Protein AF-A8NRF7-F1 (afdb_monomer_lite)

Radius of gyration: 22.65 Å; chains: 1; bounding box: 74×24×45 Å

pLDDT: mean 81.98, std 18.61, range [42.78, 98.5]

Secondary structure (DSSP, 8-state):
-------TTS--SSSS----HHHHHHHHHTSPTT-----GGGG-SHHHHHHHHHHHHH-TT-HHHHHHHHHHHHHHHHHHHHHHHHS----------

Sequence (97 aa):
MVVEILDIRSSSRDGTVAFDLSQEVLNGLSRPVGEKTLPSMLLWDEEGLRLFDNVITTVPEYYPFATEKKILEEHADEIVNAMRTGLSPTQAPISRN

Organism: Coprinopsis cinerea (strain Okayama-7 / 130 / ATCC MYA-4618 / FGSC 9003) (NCBI:txid240176)

Foldseek 3Di:
DDDDDDDLCDPDPDDDPRNNQVVQQVVQCPDDPPRRDHDPVVCDDPVSVVVVVCCCPPPVVNCPNVVVVVCCVVCVVVVVVVVVVVVPPPDDDDDDD

Structure (mmCIF, N/CA/C/O backbone):
data_AF-A8NRF7-F1
#
_entry.id   AF-A8NRF7-F1
#
loop_
_atom_site.group_PDB
_atom_site.id
_atom_site.type_symbol
_atom_site.label_atom_id
_atom_site.label_alt_id
_atom_site.label_comp_id
_atom_site.label_asym_id
_atom_site.label_entity_id
_atom_site.label_seq_id
_atom_site.pdbx_PDB_ins_code
_atom_site.Cartn_x
_atom_site.Cartn_y
_atom_site.Cartn_z
_atom_site.occupancy
_atom_site.B_iso_or_equiv
_atom_site.auth_seq_id
_atom_site.auth_comp_id
_atom_site.auth_asym_id
_atom_site.auth_atom_id
_atom_site.pdbx_PDB_model_num
ATOM 1 N N . MET A 1 1 ? -24.459 -13.411 -3.522 1.00 42.78 1 MET A N 1
ATOM 2 C CA . MET A 1 1 ? -24.068 -12.384 -4.510 1.00 42.78 1 MET A CA 1
ATOM 3 C C . MET A 1 1 ? -22.924 -12.954 -5.321 1.00 42.78 1 MET A C 1
ATOM 5 O O . MET A 1 1 ? -21.989 -13.452 -4.712 1.00 42.78 1 MET A O 1
ATOM 9 N N . VAL A 1 2 ? -23.030 -12.962 -6.648 1.00 48.53 2 VAL A N 1
ATOM 10 C CA . VAL A 1 2 ? -21.919 -13.357 -7.524 1.00 48.53 2 VAL A CA 1
ATOM 11 C C . VAL A 1 2 ? -21.081 -12.101 -7.734 1.00 48.53 2 VAL A C 1
ATOM 13 O O . VAL A 1 2 ? -21.626 -11.088 -8.163 1.00 48.53 2 VAL A O 1
ATOM 16 N N . VAL A 1 3 ? -19.809 -12.131 -7.340 1.00 58.50 3 VAL A N 1
ATOM 17 C CA . VAL A 1 3 ? -18.877 -11.031 -7.616 1.00 58.50 3 VAL A CA 1
ATOM 18 C C . VAL A 1 3 ? -18.383 -11.222 -9.042 1.00 58.50 3 VAL A C 1
ATOM 20 O O . VAL A 1 3 ? -17.867 -12.287 -9.378 1.00 58.50 3 VAL A O 1
ATOM 23 N N . GLU A 1 4 ? -18.581 -10.219 -9.885 1.00 57.41 4 GLU A N 1
ATOM 24 C CA . GLU A 1 4 ? -18.023 -10.202 -11.231 1.00 57.41 4 GLU A CA 1
ATOM 25 C C . GLU A 1 4 ? -16.514 -9.956 -11.120 1.00 57.41 4 GLU A C 1
ATOM 27 O O . GLU A 1 4 ? -16.074 -8.926 -10.608 1.00 57.41 4 GLU A O 1
ATOM 32 N N . ILE A 1 5 ? -15.711 -10.946 -11.515 1.00 66.56 5 ILE A N 1
ATOM 33 C CA . ILE A 1 5 ? -14.252 -10.824 -11.512 1.00 66.56 5 ILE A CA 1
ATOM 34 C C . ILE A 1 5 ? -13.856 -10.121 -12.807 1.00 66.56 5 ILE A C 1
ATOM 36 O O . ILE A 1 5 ? -13.963 -10.696 -13.889 1.00 66.56 5 ILE A O 1
ATOM 40 N N . LEU A 1 6 ? -13.403 -8.874 -12.684 1.00 64.94 6 LEU A N 1
ATOM 41 C CA . LEU A 1 6 ? -12.869 -8.109 -13.803 1.00 64.94 6 LEU A CA 1
ATOM 42 C C . LEU A 1 6 ? -11.481 -8.653 -14.179 1.00 64.94 6 LEU A C 1
ATOM 44 O O . LEU A 1 6 ? -10.537 -8.555 -13.391 1.00 64.94 6 LEU A O 1
ATOM 48 N N . ASP A 1 7 ? -11.341 -9.207 -15.383 1.00 68.69 7 ASP 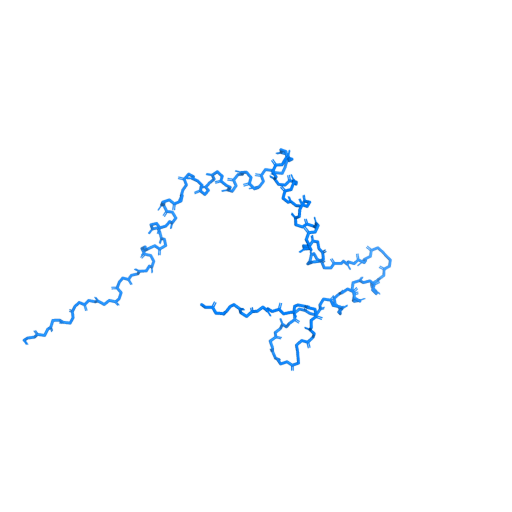A N 1
ATOM 49 C CA . ASP A 1 7 ? -10.039 -9.625 -15.906 1.00 68.69 7 ASP A CA 1
ATOM 50 C C . ASP A 1 7 ? -9.273 -8.429 -16.491 1.00 68.69 7 ASP A C 1
ATOM 52 O O . ASP A 1 7 ? -9.442 -8.056 -17.654 1.00 68.69 7 ASP A O 1
ATOM 56 N N . ILE A 1 8 ? -8.384 -7.855 -15.679 1.00 68.50 8 ILE A N 1
ATOM 57 C CA . ILE A 1 8 ? -7.499 -6.735 -16.047 1.00 68.50 8 ILE A CA 1
ATOM 58 C C . ILE A 1 8 ? -6.454 -7.085 -17.119 1.00 68.50 8 ILE A C 1
ATOM 60 O O . ILE A 1 8 ? -5.732 -6.213 -17.595 1.00 68.50 8 ILE A O 1
ATOM 64 N N . ARG A 1 9 ? -6.299 -8.369 -17.458 1.00 65.81 9 ARG A N 1
ATOM 65 C CA . ARG A 1 9 ? -5.354 -8.827 -18.487 1.00 65.81 9 ARG A CA 1
ATOM 66 C C . ARG A 1 9 ? -5.997 -8.821 -19.869 1.00 65.81 9 ARG A C 1
ATOM 68 O O . ARG A 1 9 ? -5.288 -8.931 -20.867 1.00 65.81 9 ARG A O 1
ATOM 75 N N . SER A 1 10 ? -7.323 -8.718 -19.922 1.00 61.75 10 SER A N 1
ATOM 76 C CA . SER A 1 10 ? -8.098 -8.750 -21.151 1.00 61.75 10 SER A CA 1
ATOM 77 C C . SER A 1 10 ? -8.415 -7.334 -21.636 1.00 61.75 10 SER A C 1
ATOM 79 O O . SER A 1 10 ? -8.934 -6.497 -20.899 1.00 61.75 10 SER A O 1
ATOM 81 N N . SER A 1 11 ? -8.112 -7.054 -22.903 1.00 56.97 11 SER A N 1
ATOM 82 C CA . SER A 1 11 ? -8.574 -5.847 -23.586 1.00 56.97 11 SER A CA 1
ATOM 83 C C . SER A 1 11 ? -10.094 -5.961 -23.770 1.00 56.97 11 SER A C 1
ATOM 85 O O . SER A 1 11 ? -10.561 -6.596 -24.721 1.00 56.97 11 SER A O 1
ATOM 87 N N . SER A 1 12 ? -10.898 -5.421 -22.848 1.00 55.44 12 SER A N 1
ATOM 88 C CA . SER A 1 12 ? -12.358 -5.459 -22.994 1.00 55.44 12 SER A CA 1
ATOM 89 C C . SER A 1 12 ? -12.778 -4.754 -24.285 1.00 55.44 12 SER A C 1
ATOM 91 O O . SER A 1 12 ? -12.518 -3.571 -24.485 1.00 55.44 12 SER A O 1
ATOM 93 N N . ARG A 1 13 ? -13.459 -5.491 -25.171 1.00 53.78 13 ARG A N 1
ATOM 94 C CA . ARG A 1 13 ? -14.046 -4.979 -26.424 1.00 53.78 13 ARG A CA 1
ATOM 95 C C . ARG A 1 13 ? -15.301 -4.124 -26.213 1.00 53.78 13 ARG A C 1
ATOM 97 O O . ARG A 1 13 ? -15.825 -3.597 -27.188 1.00 53.78 13 ARG A O 1
ATOM 104 N N . ASP A 1 14 ? -15.782 -3.996 -24.979 1.00 52.97 14 ASP A N 1
ATOM 105 C CA . ASP A 1 14 ? -17.091 -3.424 -24.667 1.00 52.97 14 ASP A CA 1
ATOM 106 C C . ASP A 1 14 ? -16.979 -2.247 -23.690 1.00 52.97 14 ASP A C 1
ATOM 108 O O . ASP A 1 14 ? -17.140 -2.427 -22.486 1.00 52.97 14 ASP A O 1
ATOM 112 N N . GLY A 1 15 ? -16.609 -1.070 -24.221 1.00 49.81 15 GLY A N 1
ATOM 113 C CA . GLY A 1 15 ? -16.931 0.295 -23.742 1.00 49.81 15 GLY A CA 1
ATOM 114 C C . GLY A 1 15 ? -16.595 0.729 -22.305 1.00 49.81 15 GLY A C 1
ATOM 115 O O . GLY A 1 15 ? -16.652 1.917 -21.995 1.00 49.81 15 GLY A O 1
ATOM 116 N N . THR A 1 16 ? -16.233 -0.195 -21.433 1.00 52.97 16 THR A N 1
ATOM 117 C CA . THR A 1 16 ? -15.840 0.003 -20.045 1.00 52.97 16 THR A CA 1
ATOM 118 C C . THR A 1 16 ? -14.332 0.176 -20.070 1.00 52.97 16 THR A C 1
ATOM 120 O O . THR A 1 16 ? -13.660 -0.599 -20.749 1.00 52.97 16 THR A O 1
ATOM 123 N N . VAL A 1 17 ? -13.792 1.199 -19.402 1.00 51.66 17 VAL A N 1
ATOM 124 C CA . VAL A 1 17 ? -12.349 1.496 -19.396 1.00 51.66 17 VAL A CA 1
ATOM 125 C C . VAL A 1 17 ? -11.605 0.347 -18.705 1.00 51.66 17 VAL A C 1
ATOM 127 O O . VAL A 1 17 ? -11.309 0.399 -17.515 1.00 51.66 17 VAL A O 1
ATOM 130 N N . ALA A 1 18 ? -11.361 -0.732 -19.442 1.00 60.00 18 ALA A N 1
ATOM 131 C CA . ALA A 1 18 ? -10.503 -1.817 -19.029 1.00 60.00 18 ALA A CA 1
ATOM 132 C C . ALA A 1 18 ? -9.078 -1.295 -19.116 1.00 60.00 18 ALA A C 1
ATOM 134 O O . ALA A 1 18 ? -8.613 -0.851 -20.167 1.00 60.00 18 ALA A O 1
ATOM 135 N N . PHE A 1 19 ? -8.412 -1.290 -17.974 1.00 70.25 19 PHE A N 1
ATOM 136 C CA . PHE A 1 19 ? -6.989 -1.041 -17.904 1.00 70.25 19 PHE A CA 1
ATOM 137 C C . PHE A 1 19 ? -6.268 -2.148 -18.692 1.00 70.25 19 PHE A C 1
ATOM 139 O O . PHE A 1 19 ? -6.229 -3.286 -18.233 1.00 70.25 19 PHE A O 1
ATOM 146 N N . ASP A 1 20 ? -5.739 -1.840 -19.882 1.00 83.31 20 ASP A N 1
ATOM 147 C CA . ASP A 1 20 ? -4.975 -2.803 -20.685 1.00 83.31 20 ASP A CA 1
ATOM 148 C C . ASP A 1 20 ? -3.525 -2.840 -20.197 1.00 83.31 20 ASP A C 1
ATOM 150 O O . ASP A 1 20 ? -2.661 -2.066 -20.623 1.00 83.31 20 ASP A O 1
ATOM 154 N N . LEU A 1 21 ? -3.266 -3.761 -19.271 1.00 86.00 21 LEU A N 1
ATOM 155 C CA . LEU A 1 21 ? -1.954 -3.923 -18.658 1.00 86.00 21 LEU A CA 1
ATOM 156 C C . LEU A 1 21 ? -0.850 -4.193 -19.695 1.00 86.00 21 LEU A C 1
ATOM 158 O O . LEU A 1 21 ? 0.275 -3.723 -19.526 1.00 86.00 21 LEU A O 1
ATOM 162 N N . SER A 1 22 ? -1.160 -4.917 -20.775 1.00 89.50 22 SER A N 1
ATOM 163 C CA . SER A 1 22 ? -0.177 -5.251 -21.810 1.00 89.50 22 SER A CA 1
ATOM 164 C C . SER A 1 22 ? 0.248 -4.001 -22.573 1.00 89.50 22 SER A C 1
ATOM 166 O O . SER A 1 22 ? 1.444 -3.767 -22.769 1.00 89.50 22 SER A O 1
ATOM 168 N N . GLN A 1 23 ? -0.719 -3.166 -22.961 1.00 90.38 23 GLN A N 1
ATOM 169 C CA . GLN A 1 23 ? -0.436 -1.923 -23.667 1.00 90.38 23 GLN A CA 1
ATOM 170 C C . GLN A 1 23 ? 0.322 -0.925 -22.783 1.00 90.38 23 GLN A C 1
ATOM 172 O O . GLN A 1 23 ? 1.258 -0.280 -23.257 1.00 90.38 23 GLN A O 1
ATOM 177 N N . GLU A 1 24 ? -0.015 -0.836 -21.496 1.00 91.88 24 GLU A N 1
ATOM 178 C CA . GLU A 1 24 ? 0.688 0.031 -20.545 1.00 91.88 24 GLU A CA 1
ATOM 179 C C . GLU A 1 24 ? 2.152 -0.384 -20.343 1.00 91.88 24 GLU A C 1
ATOM 181 O O . GLU A 1 24 ? 3.048 0.466 -20.328 1.00 91.88 24 GLU A O 1
ATOM 186 N N . VAL A 1 25 ? 2.427 -1.690 -20.269 1.00 94.44 25 VAL A N 1
ATOM 187 C CA . VAL A 1 25 ? 3.802 -2.211 -20.214 1.00 94.44 25 VAL A CA 1
ATOM 188 C C . VAL A 1 25 ? 4.564 -1.884 -21.497 1.00 94.44 25 VAL A C 1
ATOM 190 O O . VAL A 1 25 ? 5.684 -1.372 -21.429 1.00 94.44 25 VAL A O 1
ATOM 193 N N . LEU A 1 26 ? 3.966 -2.127 -22.668 1.00 95.62 26 LEU A N 1
ATOM 194 C CA . LEU A 1 26 ? 4.594 -1.815 -23.955 1.00 95.62 26 LEU A CA 1
ATOM 195 C C . LEU A 1 26 ? 4.910 -0.321 -24.080 1.00 95.62 26 LEU A C 1
ATOM 197 O O . LEU A 1 26 ? 6.032 0.043 -24.444 1.00 95.62 26 LEU A O 1
ATOM 201 N N . ASN A 1 27 ? 3.956 0.543 -23.731 1.00 95.56 27 ASN A N 1
ATOM 202 C CA . ASN A 1 27 ? 4.124 1.993 -23.748 1.00 95.56 27 ASN A CA 1
ATOM 203 C C . ASN A 1 27 ? 5.253 2.437 -22.811 1.00 95.56 27 ASN A C 1
ATOM 205 O O . ASN A 1 27 ? 6.105 3.231 -23.209 1.00 95.56 27 ASN A O 1
ATOM 209 N N . GLY A 1 28 ? 5.286 1.911 -21.584 1.00 96.44 28 GLY A N 1
ATOM 210 C CA . GLY A 1 28 ? 6.300 2.246 -20.588 1.00 96.44 28 GLY A CA 1
ATOM 211 C C . GLY A 1 28 ? 7.712 1.820 -20.994 1.00 96.44 28 GLY A C 1
ATOM 212 O O . GLY A 1 28 ? 8.658 2.595 -20.842 1.00 96.44 28 GLY A O 1
ATOM 213 N N . LEU A 1 29 ? 7.867 0.625 -21.572 1.00 97.44 29 LEU A N 1
ATOM 214 C CA . LEU A 1 29 ? 9.169 0.110 -22.011 1.00 97.44 29 LEU A CA 1
ATOM 215 C C . LEU A 1 29 ? 9.671 0.757 -23.311 1.00 97.44 29 LEU A C 1
ATOM 217 O O . LEU A 1 29 ? 10.886 0.857 -23.510 1.00 97.44 29 LEU A O 1
ATOM 221 N N . SER A 1 30 ? 8.762 1.240 -24.162 1.00 97.75 30 SER A N 1
ATOM 222 C CA . SER A 1 30 ? 9.092 1.910 -25.430 1.00 97.75 30 SER A CA 1
ATOM 223 C C . SER A 1 30 ? 9.612 3.343 -25.257 1.00 97.75 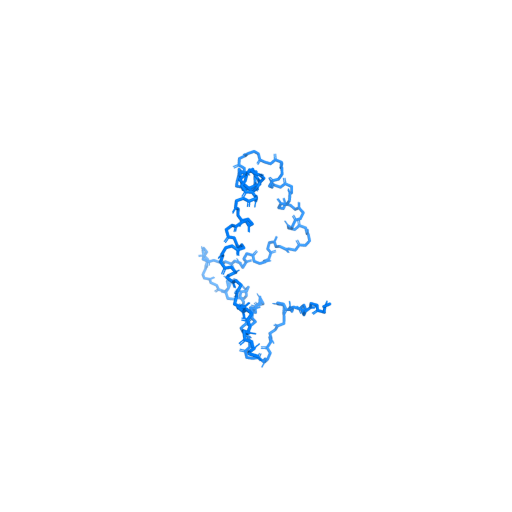30 SER A C 1
ATOM 225 O O . SER A 1 30 ? 10.106 3.935 -26.217 1.00 97.75 30 SER A O 1
ATOM 227 N N . ARG A 1 31 ? 9.536 3.915 -24.047 1.00 97.44 31 ARG A N 1
ATOM 228 C CA . ARG A 1 31 ? 10.070 5.253 -23.742 1.00 97.44 31 ARG A CA 1
ATOM 229 C C . ARG A 1 31 ? 11.599 5.315 -23.872 1.00 97.44 31 ARG A C 1
ATOM 231 O O . ARG A 1 31 ? 12.257 4.270 -23.786 1.00 97.44 31 ARG A O 1
ATOM 238 N N . PRO A 1 32 ? 12.193 6.512 -24.038 1.00 98.00 32 PRO A N 1
ATOM 239 C CA . PRO A 1 32 ? 13.643 6.695 -24.064 1.00 98.00 32 PRO A CA 1
ATOM 240 C C . PRO A 1 32 ? 14.368 6.095 -22.850 1.00 98.00 32 PRO A C 1
ATOM 242 O O . PRO A 1 32 ? 13.782 5.765 -21.815 1.00 98.00 32 PRO A O 1
ATOM 245 N N . VAL A 1 33 ? 15.681 5.903 -22.979 1.00 95.75 33 VAL A N 1
ATOM 246 C CA . VAL A 1 33 ? 16.521 5.437 -21.865 1.00 95.75 33 VAL A CA 1
ATOM 247 C C . VAL A 1 33 ? 16.455 6.459 -20.724 1.00 95.75 33 VAL A C 1
ATOM 249 O O . VAL A 1 33 ? 16.643 7.645 -20.959 1.00 95.75 33 VAL A O 1
ATOM 252 N N . GLY A 1 34 ? 16.179 5.993 -19.501 1.00 96.06 34 GLY A N 1
ATOM 253 C CA . GLY A 1 34 ? 15.998 6.845 -18.317 1.00 96.06 34 GLY A CA 1
ATOM 254 C C . GLY A 1 34 ? 14.545 7.226 -18.006 1.00 96.06 34 GLY A C 1
ATOM 255 O O . GLY A 1 34 ? 14.271 7.666 -16.898 1.00 96.06 34 GLY A O 1
ATOM 256 N N . GLU A 1 35 ? 13.607 6.989 -18.929 1.00 97.12 35 GLU A N 1
ATOM 257 C CA . GLU A 1 35 ? 12.183 7.348 -18.769 1.00 97.12 35 GLU A CA 1
ATOM 258 C C . GLU A 1 35 ? 11.244 6.131 -18.767 1.00 97.12 35 GLU A C 1
ATOM 260 O O . GLU A 1 35 ? 10.021 6.266 -18.849 1.00 97.12 35 GLU A O 1
ATOM 265 N N . LYS A 1 36 ? 11.811 4.922 -18.705 1.00 97.75 36 LYS A N 1
ATOM 266 C CA . LYS A 1 36 ? 11.041 3.676 -18.698 1.00 97.75 36 LYS A CA 1
ATOM 267 C C . LYS A 1 36 ? 10.264 3.533 -17.399 1.00 97.75 36 LYS A C 1
ATOM 269 O O . LYS A 1 36 ? 10.811 3.713 -16.314 1.00 97.75 36 LYS A O 1
ATOM 274 N N . THR A 1 37 ? 9.001 3.153 -17.525 1.00 97.25 37 THR A N 1
ATOM 275 C CA . THR A 1 37 ? 8.091 2.949 -16.396 1.00 97.25 37 THR A CA 1
ATOM 276 C C . THR A 1 37 ? 7.395 1.605 -16.516 1.00 97.25 37 THR A C 1
ATOM 278 O O . THR A 1 37 ? 7.199 1.100 -17.620 1.00 97.25 37 THR A O 1
ATOM 281 N N . LEU A 1 38 ? 6.979 1.051 -15.382 1.00 95.88 38 LEU A N 1
ATOM 282 C CA . LEU A 1 38 ? 6.098 -0.109 -15.313 1.00 95.88 38 LEU A CA 1
ATOM 283 C C . LEU A 1 38 ? 4.876 0.241 -14.455 1.00 95.88 38 LEU A C 1
ATOM 285 O O . LEU A 1 38 ? 5.026 0.990 -13.484 1.00 95.88 38 LEU A O 1
ATOM 289 N N . PRO A 1 39 ? 3.681 -0.277 -14.779 1.00 92.75 39 PRO A N 1
ATOM 290 C CA . PRO A 1 39 ? 2.506 -0.078 -13.942 1.00 92.75 39 PRO A CA 1
ATOM 291 C C . PRO A 1 39 ? 2.694 -0.687 -12.553 1.00 92.75 39 PRO A C 1
ATOM 293 O O . PRO A 1 39 ? 3.111 -1.839 -12.433 1.00 92.75 39 PRO A O 1
ATOM 296 N N . SER A 1 40 ? 2.306 0.045 -11.505 1.00 92.31 40 SER A N 1
ATOM 297 C CA . SER A 1 40 ? 2.351 -0.460 -10.125 1.00 92.31 40 SER A CA 1
ATOM 298 C C . SER A 1 40 ? 1.460 -1.684 -9.911 1.00 92.31 40 SER A C 1
ATOM 300 O O . SER A 1 40 ? 1.720 -2.459 -9.001 1.00 92.31 40 SER A O 1
ATOM 302 N N . MET A 1 41 ? 0.458 -1.902 -10.773 1.00 89.75 41 MET A N 1
ATOM 303 C CA . MET A 1 41 ? -0.397 -3.093 -10.757 1.00 89.75 41 MET A CA 1
ATOM 304 C C . MET A 1 41 ? 0.408 -4.404 -10.820 1.00 89.75 41 MET A C 1
ATOM 306 O O . MET A 1 41 ? -0.011 -5.408 -10.256 1.00 89.75 41 MET A O 1
ATOM 310 N N . LEU A 1 42 ? 1.585 -4.391 -11.459 1.00 91.12 42 LEU A N 1
ATOM 311 C CA . LEU A 1 42 ? 2.473 -5.555 -11.538 1.00 91.12 42 LEU A CA 1
ATOM 312 C C . LEU A 1 42 ? 3.094 -5.953 -10.190 1.00 91.12 42 LEU A C 1
ATOM 314 O O . LEU A 1 42 ? 3.624 -7.052 -10.088 1.00 91.12 42 LEU A O 1
ATOM 318 N N . LEU A 1 43 ? 3.045 -5.084 -9.175 1.00 92.75 43 LEU A N 1
ATOM 319 C CA . LEU A 1 43 ? 3.578 -5.365 -7.838 1.00 92.75 43 LEU A CA 1
ATOM 320 C C . LEU A 1 43 ? 2.653 -6.244 -6.988 1.00 92.75 43 LEU A C 1
ATOM 322 O O . LEU A 1 43 ? 3.063 -6.661 -5.913 1.00 92.75 43 LEU A O 1
ATOM 326 N N . TRP A 1 44 ? 1.413 -6.484 -7.419 1.00 90.75 44 TRP A N 1
ATOM 327 C CA . TRP A 1 44 ? 0.352 -7.040 -6.573 1.00 90.75 44 TRP A CA 1
ATOM 328 C C . TRP A 1 44 ? -0.103 -8.434 -7.018 1.00 90.75 44 TRP A C 1
ATOM 330 O O . TRP A 1 44 ? -1.290 -8.757 -6.952 1.00 90.75 44 TRP A O 1
ATOM 340 N N . ASP A 1 45 ? 0.827 -9.258 -7.501 1.00 89.69 45 ASP A N 1
ATOM 341 C CA . ASP A 1 45 ? 0.586 -10.695 -7.627 1.00 89.69 45 ASP A CA 1
ATOM 342 C C . ASP A 1 45 ? 0.647 -11.388 -6.252 1.00 89.69 45 ASP A C 1
ATOM 344 O O . ASP A 1 45 ? 0.788 -10.742 -5.213 1.00 89.69 45 ASP A O 1
ATOM 348 N N . GLU A 1 46 ? 0.493 -12.711 -6.223 1.00 93.31 46 GLU A N 1
ATOM 349 C CA . GLU A 1 46 ? 0.482 -13.479 -4.972 1.00 93.31 46 GLU A CA 1
ATOM 350 C C . GLU A 1 46 ? 1.750 -13.252 -4.132 1.00 93.31 46 GLU A C 1
ATOM 352 O O . GLU A 1 46 ? 1.668 -13.030 -2.922 1.00 93.31 46 GLU A O 1
ATOM 357 N N . GLU A 1 47 ? 2.920 -13.253 -4.771 1.00 95.12 47 GLU A N 1
ATOM 358 C CA . GLU A 1 47 ? 4.189 -13.061 -4.072 1.00 95.12 47 GLU A CA 1
ATOM 359 C C . GLU A 1 47 ? 4.385 -11.604 -3.653 1.00 95.12 47 GLU A C 1
ATOM 361 O O . GLU A 1 47 ? 4.813 -11.334 -2.532 1.00 95.12 47 GLU A O 1
ATOM 366 N N . GLY A 1 48 ? 4.028 -10.654 -4.513 1.00 94.44 48 GLY A N 1
ATOM 367 C CA . GLY A 1 48 ? 4.073 -9.233 -4.207 1.00 94.44 48 GLY A CA 1
ATOM 368 C C . GLY A 1 48 ? 3.183 -8.857 -3.024 1.00 94.44 48 GLY A C 1
ATOM 369 O O . GLY A 1 48 ? 3.610 -8.113 -2.141 1.00 94.44 48 GLY A O 1
ATOM 370 N N . LEU A 1 49 ? 1.989 -9.450 -2.932 1.00 95.38 49 LEU A N 1
ATOM 371 C CA . LEU A 1 49 ? 1.110 -9.304 -1.772 1.00 95.38 49 LEU A CA 1
ATOM 372 C C . LEU A 1 49 ? 1.738 -9.893 -0.502 1.00 95.38 49 LEU A C 1
ATOM 374 O O . LEU A 1 49 ? 1.690 -9.252 0.547 1.00 95.38 49 LEU A O 1
ATOM 378 N N . ARG A 1 50 ? 2.377 -11.067 -0.587 1.00 95.81 50 ARG A N 1
ATOM 379 C CA . ARG A 1 50 ? 3.083 -11.683 0.550 1.00 95.81 50 ARG A CA 1
ATOM 380 C C . ARG A 1 50 ? 4.262 -10.831 1.029 1.00 95.81 50 ARG A C 1
ATOM 382 O O . ARG A 1 50 ? 4.480 -10.693 2.233 1.00 95.81 50 ARG A O 1
ATOM 389 N N . LEU A 1 51 ? 5.020 -10.254 0.098 1.00 95.88 51 LEU A N 1
ATOM 390 C CA . LEU A 1 51 ? 6.119 -9.337 0.401 1.00 95.88 51 LEU A CA 1
ATOM 391 C C . LEU A 1 51 ? 5.601 -8.054 1.047 1.00 95.88 51 LEU A C 1
ATOM 393 O O . LEU A 1 51 ? 6.166 -7.602 2.040 1.00 95.88 51 LEU A O 1
ATOM 397 N N . PHE A 1 52 ? 4.520 -7.486 0.515 1.00 94.94 52 PHE A N 1
ATOM 398 C CA . PHE A 1 52 ? 3.907 -6.295 1.083 1.00 94.94 52 PHE A CA 1
ATOM 399 C C . PHE A 1 52 ? 3.407 -6.536 2.508 1.00 94.94 52 PHE A C 1
ATOM 401 O O . PHE A 1 52 ? 3.754 -5.762 3.394 1.00 94.94 52 PHE A O 1
ATOM 408 N N . ASP A 1 53 ? 2.678 -7.629 2.750 1.00 94.38 53 ASP A N 1
ATOM 409 C CA . ASP A 1 53 ? 2.202 -8.002 4.088 1.00 94.38 53 ASP A CA 1
ATOM 410 C C . ASP A 1 53 ? 3.360 -8.127 5.091 1.00 94.38 53 ASP A C 1
ATOM 412 O O . ASP A 1 53 ? 3.309 -7.599 6.203 1.00 94.38 53 ASP A O 1
ATOM 416 N N . ASN A 1 54 ? 4.471 -8.736 4.671 1.00 94.75 54 ASN A N 1
ATOM 417 C CA . ASN A 1 54 ? 5.673 -8.803 5.494 1.00 94.75 54 ASN A CA 1
ATOM 418 C C . ASN A 1 54 ? 6.239 -7.405 5.799 1.00 94.75 54 ASN A C 1
ATOM 420 O O . ASN A 1 54 ? 6.526 -7.097 6.956 1.00 94.75 54 ASN A O 1
ATOM 424 N N . VAL A 1 55 ? 6.363 -6.541 4.788 1.00 93.88 55 VAL A N 1
ATOM 425 C CA . VAL A 1 55 ? 6.896 -5.183 4.963 1.00 93.88 55 VAL A CA 1
ATOM 426 C C . VAL A 1 55 ? 6.029 -4.377 5.927 1.00 93.88 55 VAL A C 1
ATOM 428 O O . VAL A 1 55 ? 6.560 -3.807 6.879 1.00 93.88 55 VAL A O 1
ATOM 431 N N . ILE A 1 56 ? 4.707 -4.360 5.736 1.00 94.00 56 ILE A N 1
ATOM 432 C CA . ILE A 1 56 ? 3.809 -3.529 6.551 1.00 94.00 56 ILE A CA 1
ATOM 433 C C . ILE A 1 56 ? 3.685 -4.008 8.002 1.00 94.00 56 ILE A C 1
ATOM 435 O O . ILE A 1 56 ? 3.324 -3.217 8.873 1.00 94.0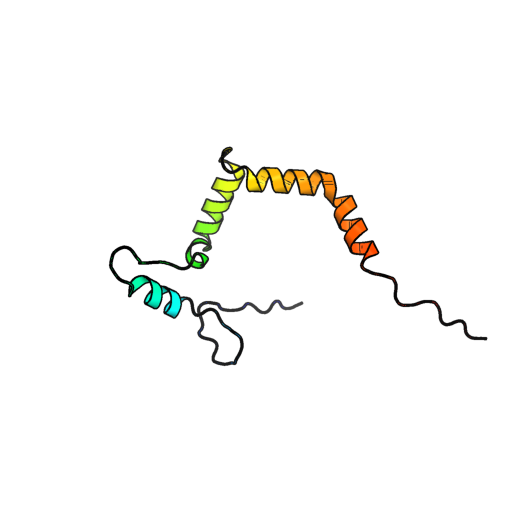0 56 ILE A O 1
ATOM 439 N N . THR A 1 57 ? 3.962 -5.288 8.275 1.00 91.12 57 THR A N 1
ATOM 440 C CA . THR A 1 57 ? 3.851 -5.871 9.621 1.00 91.12 57 THR A CA 1
ATOM 441 C C . THR A 1 57 ? 5.173 -5.914 10.382 1.00 91.12 57 THR A C 1
ATOM 443 O O . THR A 1 57 ? 5.153 -5.909 11.613 1.00 91.12 57 THR A O 1
ATOM 446 N N . THR A 1 58 ? 6.314 -5.960 9.688 1.00 92.06 58 THR A N 1
ATOM 447 C CA . THR A 1 58 ? 7.623 -6.188 10.325 1.00 92.06 58 THR A CA 1
ATOM 448 C C . THR A 1 58 ? 8.561 -4.985 10.299 1.00 92.06 58 THR A C 1
ATOM 450 O O . THR A 1 58 ? 9.457 -4.918 11.141 1.00 92.06 58 THR A O 1
ATOM 453 N N . VAL A 1 59 ? 8.374 -4.031 9.380 1.00 95.75 59 VAL A N 1
ATOM 454 C CA . VAL A 1 59 ? 9.277 -2.882 9.212 1.00 95.75 59 VAL A CA 1
ATOM 455 C C . VAL A 1 59 ? 8.755 -1.682 10.013 1.00 95.75 59 VAL A C 1
ATOM 457 O O . VAL A 1 59 ? 7.753 -1.084 9.619 1.00 95.75 59 VAL A O 1
ATOM 460 N N . PRO A 1 60 ? 9.413 -1.279 11.119 1.00 89.75 60 PRO A N 1
ATOM 461 C CA . PRO A 1 60 ? 8.922 -0.196 11.974 1.00 89.75 60 PRO A CA 1
ATOM 462 C C . PRO A 1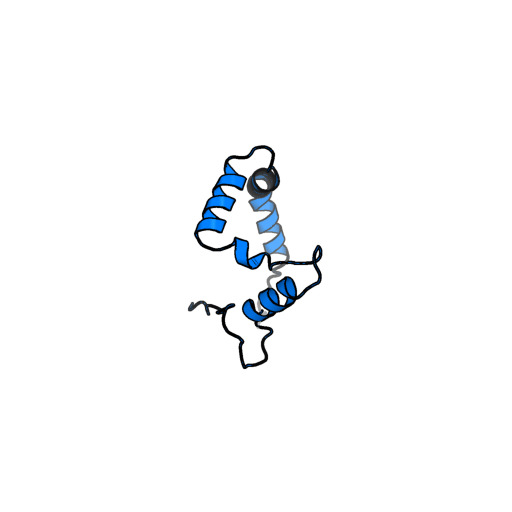 60 ? 8.942 1.179 11.289 1.00 89.75 60 PRO A C 1
ATOM 464 O O . PRO A 1 60 ? 8.147 2.051 11.635 1.00 89.75 60 PRO A O 1
ATOM 467 N N . GLU A 1 61 ? 9.812 1.388 10.299 1.00 95.06 61 GLU A N 1
ATOM 468 C CA . GLU A 1 61 ? 9.853 2.609 9.491 1.00 95.06 61 GLU A CA 1
ATOM 469 C C . GLU A 1 61 ? 8.613 2.747 8.592 1.00 95.06 61 GLU A C 1
ATOM 471 O O . GLU A 1 61 ? 8.226 3.863 8.235 1.00 95.06 61 GLU A O 1
ATOM 476 N N . TYR A 1 62 ? 7.948 1.632 8.266 1.00 94.44 62 TYR A N 1
ATOM 477 C CA . TYR A 1 62 ? 6.678 1.615 7.546 1.00 94.44 62 TYR A CA 1
ATOM 478 C C . TYR A 1 62 ? 5.501 1.837 8.515 1.00 94.44 62 TYR A C 1
ATOM 480 O O . TYR A 1 62 ? 4.612 1.009 8.695 1.00 94.44 62 TYR A O 1
ATOM 488 N N . TYR A 1 63 ? 5.469 3.008 9.149 1.00 95.12 63 TYR A N 1
ATOM 489 C CA . TYR A 1 63 ? 4.421 3.380 10.104 1.00 95.12 63 TYR A CA 1
ATOM 490 C C . TYR A 1 63 ? 2.982 3.541 9.555 1.00 95.12 63 TYR A C 1
ATOM 492 O O . TYR A 1 63 ? 2.071 3.489 10.393 1.00 95.12 63 TYR A O 1
ATOM 500 N N . PRO A 1 64 ? 2.707 3.765 8.242 1.00 95.69 64 PRO A N 1
ATOM 501 C CA . PRO A 1 64 ? 1.348 4.054 7.775 1.00 95.69 64 PRO A CA 1
ATOM 502 C C . PRO A 1 64 ? 0.316 2.999 8.175 1.00 95.69 64 PRO A C 1
ATOM 504 O O . PRO A 1 64 ? -0.718 3.354 8.733 1.00 95.69 64 PRO A O 1
ATOM 507 N N . PHE A 1 65 ? 0.630 1.714 7.987 1.00 94.69 65 PHE A N 1
ATOM 508 C CA . PHE A 1 65 ? -0.285 0.620 8.319 1.00 94.69 65 PHE A CA 1
ATOM 509 C C . PHE A 1 65 ? -0.586 0.544 9.822 1.00 94.69 65 PHE A C 1
ATOM 511 O O . PHE A 1 65 ? -1.744 0.498 10.230 1.00 94.69 65 PHE A O 1
ATOM 518 N N . ALA A 1 66 ? 0.449 0.585 10.666 1.00 94.19 66 ALA A N 1
ATOM 519 C CA . ALA A 1 66 ? 0.280 0.513 12.117 1.00 94.19 66 ALA A CA 1
ATOM 520 C C . ALA A 1 66 ? -0.499 1.719 12.672 1.00 94.19 66 ALA A C 1
ATOM 522 O O . ALA A 1 66 ? -1.308 1.576 13.589 1.00 94.19 66 ALA A O 1
ATOM 523 N N . THR A 1 67 ? -0.270 2.902 12.099 1.00 95.88 67 THR A N 1
ATOM 524 C CA . THR A 1 67 ? -0.943 4.142 12.502 1.00 95.88 67 THR A CA 1
ATOM 525 C C . THR A 1 67 ? -2.404 4.144 12.070 1.00 95.88 67 THR A C 1
ATOM 527 O O . THR A 1 67 ? -3.270 4.446 12.886 1.00 95.88 67 THR A O 1
ATOM 530 N N . GLU A 1 68 ? -2.691 3.764 10.822 1.00 96.81 68 GLU A N 1
ATOM 531 C CA . GLU A 1 68 ? -4.061 3.621 10.323 1.00 96.81 68 GLU A CA 1
ATOM 532 C C . GLU A 1 68 ? -4.843 2.611 11.162 1.00 96.81 68 GLU A C 1
ATOM 534 O O . GLU A 1 68 ? -5.928 2.927 11.647 1.00 96.81 68 GLU A O 1
ATOM 539 N N . LYS A 1 69 ? -4.257 1.434 11.416 1.00 95.44 69 LYS A N 1
ATOM 540 C CA . LYS A 1 69 ? -4.856 0.412 12.276 1.00 95.44 69 LYS A CA 1
ATOM 541 C C . LYS A 1 69 ? -5.222 0.974 13.649 1.00 95.44 69 LYS A C 1
ATOM 543 O O . LYS A 1 69 ? -6.352 0.790 14.088 1.00 95.44 69 LYS A O 1
ATOM 548 N N . LYS A 1 70 ? -4.300 1.690 14.301 1.00 97.19 70 LYS A N 1
ATOM 549 C CA . LYS A 1 70 ? -4.544 2.295 15.616 1.00 97.19 70 LYS A CA 1
ATOM 550 C C . LYS A 1 70 ? -5.704 3.295 15.580 1.00 97.19 70 LYS A C 1
ATOM 552 O O . LYS A 1 70 ? -6.580 3.234 16.432 1.00 97.19 70 LYS A O 1
ATOM 557 N N . ILE A 1 71 ? -5.729 4.188 14.591 1.00 97.94 71 ILE A N 1
ATOM 558 C CA . ILE A 1 71 ? -6.805 5.181 14.439 1.00 97.94 71 ILE A CA 1
ATOM 559 C C . ILE A 1 71 ? -8.152 4.483 14.232 1.00 97.94 71 ILE A C 1
ATOM 561 O O . ILE A 1 71 ? -9.147 4.869 14.843 1.00 97.94 71 ILE A O 1
ATOM 565 N N . LEU A 1 72 ? -8.191 3.449 13.389 1.00 97.94 72 LEU A N 1
ATOM 566 C CA . LEU A 1 72 ? -9.407 2.679 13.142 1.00 97.94 72 LEU A CA 1
ATOM 567 C C . LEU A 1 72 ? -9.876 1.942 14.399 1.00 97.94 72 LEU A C 1
ATOM 569 O O . LEU A 1 72 ? -11.069 1.946 14.674 1.00 97.94 72 LEU A O 1
ATOM 573 N N . GLU A 1 73 ? -8.969 1.351 15.177 1.00 97.75 73 GLU A N 1
ATOM 574 C CA . GLU A 1 73 ? -9.299 0.697 16.450 1.00 97.75 73 GLU A CA 1
ATOM 575 C C . GLU A 1 73 ? -9.831 1.694 17.494 1.00 97.75 73 GLU A C 1
ATOM 577 O O . GLU A 1 73 ? -10.789 1.382 18.200 1.00 97.75 73 GLU A O 1
ATOM 582 N N . GLU A 1 74 ? -9.254 2.895 17.574 1.00 98.50 74 GLU A N 1
ATOM 583 C CA . GLU A 1 74 ? -9.647 3.932 18.539 1.00 98.50 74 GLU A CA 1
ATOM 584 C C . GLU A 1 74 ? -10.972 4.624 18.173 1.00 98.50 74 GLU A C 1
ATOM 586 O O . GLU A 1 74 ? -11.757 4.948 19.063 1.00 98.50 74 GLU A O 1
ATOM 591 N N . HIS A 1 75 ? -11.249 4.825 16.880 1.00 97.94 75 HIS A N 1
ATOM 592 C CA . HIS A 1 75 ? -12.377 5.640 16.403 1.00 97.94 75 HIS A CA 1
ATOM 593 C C . HIS A 1 75 ? -13.458 4.857 15.638 1.00 97.94 75 HIS A C 1
ATOM 595 O O . HIS A 1 75 ? -14.363 5.471 15.066 1.00 97.94 75 HIS A O 1
ATOM 601 N N . ALA A 1 76 ? -13.416 3.519 15.620 1.00 97.62 76 ALA A N 1
ATOM 602 C CA . ALA A 1 76 ? -14.372 2.687 14.876 1.00 97.62 76 ALA A CA 1
ATOM 603 C C . ALA A 1 76 ? -15.842 3.054 15.154 1.00 97.62 76 ALA A C 1
ATOM 605 O O . ALA A 1 76 ? -16.625 3.239 14.220 1.00 97.62 76 ALA A O 1
ATOM 606 N N . ASP A 1 77 ? -16.217 3.194 16.427 1.00 96.50 77 ASP A N 1
ATOM 607 C CA . ASP A 1 77 ? -17.599 3.487 16.821 1.00 96.50 77 ASP A CA 1
ATOM 608 C C . ASP 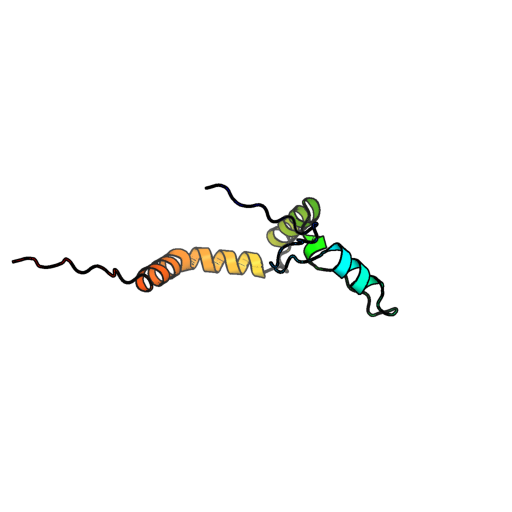A 1 77 ? -18.050 4.880 16.367 1.00 96.50 77 ASP A C 1
ATOM 610 O O . ASP A 1 77 ? -19.180 5.055 15.906 1.00 96.50 77 ASP A O 1
ATOM 614 N N . GLU A 1 78 ? -17.167 5.876 16.459 1.00 96.88 78 GLU A N 1
ATOM 615 C CA . GLU A 1 78 ? -17.435 7.242 15.999 1.00 96.88 78 GLU A CA 1
ATOM 616 C C . GLU A 1 78 ? -17.666 7.271 14.487 1.00 96.88 78 GLU A C 1
ATOM 618 O O . GLU A 1 78 ? -18.647 7.859 14.023 1.00 96.88 78 GLU A O 1
ATOM 623 N N . ILE A 1 79 ? -16.819 6.568 13.728 1.00 96.00 79 ILE A N 1
ATOM 624 C CA . ILE A 1 79 ? -16.938 6.434 12.273 1.00 96.00 79 ILE A CA 1
ATOM 625 C C . ILE A 1 79 ? -18.274 5.775 11.913 1.00 96.00 79 ILE A C 1
ATOM 627 O O . ILE A 1 79 ? -19.036 6.316 11.110 1.00 96.00 79 ILE A O 1
ATOM 631 N N . VAL A 1 80 ? -18.608 4.640 12.535 1.00 96.19 80 VAL A N 1
ATOM 632 C CA . VAL A 1 80 ? -19.866 3.923 12.265 1.00 96.19 80 VAL A CA 1
ATOM 633 C C . VAL A 1 80 ? -21.083 4.783 12.615 1.00 96.19 80 VAL A C 1
ATOM 635 O O . VAL A 1 80 ? -22.057 4.818 11.856 1.00 96.19 80 VAL A O 1
ATOM 638 N N . ASN A 1 81 ? -21.045 5.504 13.735 1.00 95.25 81 ASN A N 1
ATOM 639 C CA . ASN A 1 81 ? -22.128 6.401 14.124 1.00 95.25 81 ASN A CA 1
ATOM 640 C C . ASN A 1 81 ? -22.284 7.566 13.135 1.00 95.25 81 ASN A C 1
ATOM 642 O O . ASN A 1 81 ? -23.412 7.873 12.750 1.00 95.25 81 ASN A O 1
ATOM 646 N N . ALA A 1 82 ? -21.186 8.153 12.653 1.00 94.19 82 ALA A N 1
ATOM 647 C CA . ALA A 1 82 ? -21.216 9.195 11.626 1.00 94.19 82 ALA A CA 1
ATOM 648 C C . ALA A 1 82 ? -21.769 8.686 10.279 1.00 94.19 82 ALA A C 1
ATOM 650 O O . ALA A 1 82 ? -22.545 9.375 9.617 1.00 94.19 82 ALA A O 1
ATOM 651 N N . MET A 1 83 ? -21.440 7.453 9.880 1.00 93.56 83 MET A N 1
ATOM 652 C CA . MET A 1 83 ? -22.010 6.841 8.671 1.00 93.56 83 MET A CA 1
ATOM 653 C C . MET A 1 83 ? -23.523 6.607 8.805 1.00 93.56 83 MET A C 1
ATOM 655 O O . MET A 1 83 ? -24.267 6.778 7.839 1.00 93.56 83 MET A O 1
ATOM 659 N N . ARG A 1 84 ? -24.003 6.255 10.007 1.00 89.25 84 ARG A N 1
ATOM 660 C CA . ARG A 1 84 ? -25.437 6.071 10.293 1.00 89.25 84 ARG A CA 1
ATOM 661 C C . ARG A 1 84 ? -26.220 7.378 10.303 1.00 89.25 84 ARG A C 1
ATOM 663 O O . ARG A 1 84 ? -27.349 7.390 9.832 1.00 89.25 84 ARG A O 1
ATOM 670 N N . THR A 1 85 ? -25.659 8.472 10.811 1.00 75.56 85 THR A N 1
ATOM 671 C CA . THR A 1 85 ? -26.356 9.771 10.825 1.00 75.56 85 THR A CA 1
ATOM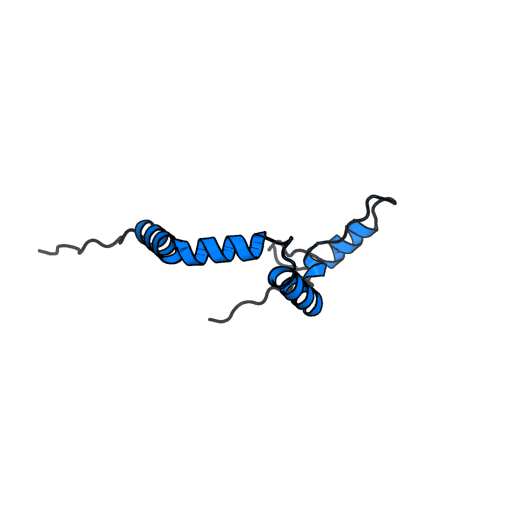 672 C C . THR A 1 85 ? -26.506 10.372 9.424 1.00 75.56 85 THR A C 1
ATOM 674 O O . THR A 1 85 ? -27.471 11.094 9.176 1.00 75.56 85 THR A O 1
ATOM 677 N N . GLY A 1 86 ? -25.624 10.017 8.482 1.00 61.75 86 GLY A N 1
ATOM 678 C CA . GLY A 1 86 ? -25.786 10.313 7.051 1.00 61.75 86 GLY A CA 1
ATOM 679 C C . GLY A 1 86 ? -26.890 9.497 6.360 1.00 61.75 86 GLY A C 1
ATOM 680 O O . GLY A 1 86 ? -27.436 9.929 5.345 1.00 61.75 86 GLY A O 1
ATOM 681 N N . LEU A 1 87 ? -27.277 8.351 6.930 1.00 60.62 87 LEU A N 1
ATOM 682 C CA . LEU A 1 87 ? -28.443 7.565 6.524 1.00 60.62 87 LEU A CA 1
ATOM 683 C C . LEU A 1 87 ? -29.681 8.088 7.268 1.00 60.62 87 LEU A C 1
ATOM 685 O O . LEU A 1 87 ? -30.188 7.451 8.190 1.00 60.62 87 LEU A O 1
ATOM 689 N N . SER A 1 88 ? -30.181 9.269 6.890 1.00 54.03 88 SER A N 1
ATOM 690 C CA . SER A 1 88 ? -31.487 9.718 7.391 1.00 54.03 88 SER A CA 1
ATOM 691 C C . SER A 1 88 ? -32.554 8.649 7.104 1.00 54.03 88 SER A C 1
ATOM 693 O O . SER A 1 88 ? -32.655 8.194 5.959 1.00 54.03 88 SER A O 1
ATOM 695 N N . PRO A 1 89 ? -33.391 8.271 8.090 1.00 53.53 89 PRO A N 1
ATOM 696 C CA . PRO A 1 89 ? -34.534 7.404 7.863 1.00 53.53 89 PRO A CA 1
ATOM 697 C C . PRO A 1 89 ? -35.578 8.184 7.058 1.00 53.53 89 PRO A C 1
ATOM 699 O O . PRO A 1 89 ? -36.492 8.801 7.603 1.00 53.53 89 PRO A O 1
ATOM 702 N N . THR A 1 90 ? -35.452 8.174 5.732 1.00 55.16 90 THR A N 1
ATOM 703 C CA . THR A 1 90 ? -36.557 8.560 4.853 1.00 55.16 90 THR A CA 1
ATOM 704 C C . THR A 1 90 ? -37.578 7.434 4.890 1.00 55.16 90 THR A C 1
ATOM 706 O O . THR A 1 90 ? -37.522 6.520 4.077 1.00 55.16 90 THR A O 1
ATOM 709 N N . GLN A 1 91 ? -38.463 7.490 5.884 1.00 51.50 91 GLN A N 1
ATOM 710 C CA . GLN A 1 91 ? -39.857 7.043 5.841 1.00 51.50 91 GLN A CA 1
ATOM 711 C C . GLN A 1 91 ? -40.509 7.418 7.179 1.00 51.50 91 GLN A C 1
ATOM 713 O O . GLN A 1 91 ? -40.526 6.650 8.137 1.00 51.50 91 GLN A O 1
ATOM 718 N N . ALA A 1 92 ? -41.039 8.642 7.247 1.00 45.75 92 ALA A N 1
ATOM 719 C CA . ALA A 1 92 ? -42.024 8.991 8.263 1.00 45.75 92 ALA A CA 1
ATOM 720 C C . ALA A 1 92 ? -43.262 8.086 8.089 1.00 45.75 92 ALA A C 1
ATOM 722 O O . ALA A 1 92 ? -43.637 7.796 6.946 1.00 45.75 92 ALA A O 1
ATOM 723 N N . PRO A 1 93 ? -43.916 7.635 9.175 1.00 47.09 93 PRO A N 1
ATOM 724 C CA . PRO A 1 93 ? -45.128 6.842 9.061 1.00 47.09 93 PRO A CA 1
ATOM 725 C C . PRO A 1 93 ? -46.212 7.690 8.394 1.00 47.09 93 PRO A C 1
ATOM 727 O O . PRO A 1 93 ? -46.506 8.808 8.821 1.00 47.09 93 PRO A O 1
ATOM 730 N N . ILE A 1 94 ? -46.794 7.155 7.323 1.00 53.31 94 ILE A N 1
ATOM 731 C CA . ILE A 1 94 ? -47.962 7.737 6.670 1.00 53.31 94 ILE A CA 1
ATOM 732 C C . ILE A 1 94 ? -49.095 7.680 7.697 1.00 53.31 94 ILE A C 1
ATOM 734 O O . ILE A 1 94 ? -49.659 6.616 7.946 1.00 53.31 94 ILE A O 1
ATOM 738 N N . SER A 1 95 ? -49.400 8.818 8.321 1.00 50.28 95 SER A N 1
ATOM 739 C CA . SER A 1 95 ? -50.600 8.974 9.137 1.00 50.28 95 SER A CA 1
ATOM 740 C C . SER A 1 95 ? -51.803 8.831 8.207 1.00 50.28 95 SER A C 1
ATOM 742 O O . SER A 1 95 ? -52.027 9.676 7.337 1.00 50.28 95 SER A O 1
ATOM 744 N N . ARG A 1 96 ? -52.533 7.721 8.326 1.00 44.31 96 ARG A N 1
ATOM 745 C CA . ARG A 1 96 ? -53.807 7.512 7.638 1.00 44.31 96 ARG A CA 1
ATOM 746 C C . ARG A 1 96 ? -54.911 7.616 8.688 1.00 44.31 96 ARG A C 1
ATOM 748 O O . ARG A 1 96 ? -54.900 6.846 9.644 1.00 44.31 96 ARG A O 1
ATOM 755 N N . ASN A 1 97 ? -55.769 8.620 8.486 1.00 48.66 97 ASN A N 1
ATOM 756 C CA . ASN A 1 97 ? -57.069 8.816 9.139 1.00 48.66 97 ASN A CA 1
ATOM 757 C C . ASN A 1 97 ? -57.862 7.516 9.276 1.00 48.66 97 ASN A C 1
ATOM 759 O O . ASN A 1 97 ? -57.835 6.723 8.304 1.00 48.66 97 ASN A O 1
#

InterPro domains:
  IPR019257 Histidine-specific methyltransferase, SAM-dependent methyltransferase domain [PF10017] (22-84)
  IPR029063 S-adenosyl-L-methionine-dependent methyltransferase superfamily [G3DSA:3.40.50.150] (52-91)
  IPR051128 EgtD Methyltransferase [PTHR43397] (4-86)